Protein AF-A0A2E5JQ66-F1 (afdb_monomer)

pLDDT: mean 85.71, std 15.96, range [45.19, 98.12]

Secondary structure (DSSP, 8-state):
------------------SEEEEEEETTEEEEEE-PPPEEEEEETTEEEEEESSSEE---TTSB--EE--------TT----------------S--BPBP--HHHHS--

Sequence (110 aa):
MRNKILISGFCLFNLLVAQFTLQEESNNQTVIQFYHSEVSFESQGEYTKLIPSKGGTTADYGQPELPLFSTLIQVSQDKEY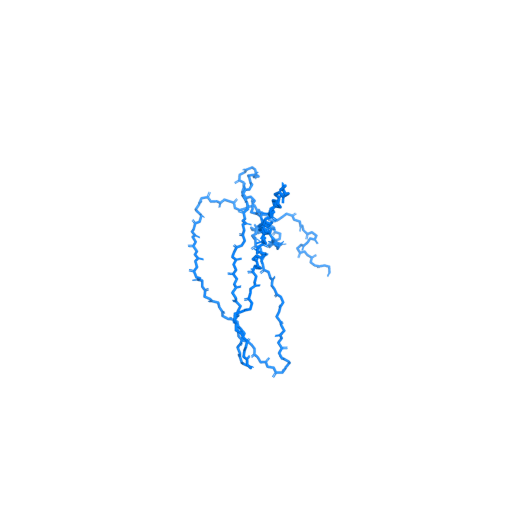SVSYNVLSSHIIDDIKVFPFQNKDKTEAP

Mean predicted aligned error: 9.06 Å

Foldseek 3Di:
DDDDDPPPDPPPPPPPDDQKDFPDDDPADTDIDGDQADWDWDDDDLAIETHGPDAAWDAAAQAFTHGDDDDDDDDDPPDDDDDDDDDPDDDDDPPHHGDGHHDPCRNDDD

Solvent-accessible surface area (backbone atoms only — not comparable to full-atom values): 7663 Å² total; per-residue (Å²): 138,83,84,79,81,79,80,79,79,78,78,79,71,78,77,80,79,64,51,66,37,84,74,45,82,55,102,89,49,75,42,71,48,74,50,87,73,64,65,50,80,43,82,58,84,90,23,37,37,57,46,48,78,64,76,48,57,46,50,52,61,71,36,63,31,40,70,37,81,86,83,89,79,93,75,73,80,100,66,89,85,84,90,84,87,79,86,89,79,87,87,86,83,77,99,71,45,59,30,52,23,79,53,56,80,71,44,52,76,131

Radius of gyration: 21.76 Å; Cα contacts (8 Å, |Δi|>4): 119; chains: 1; bounding box: 37×76×43 Å

Structure (mmCIF, N/CA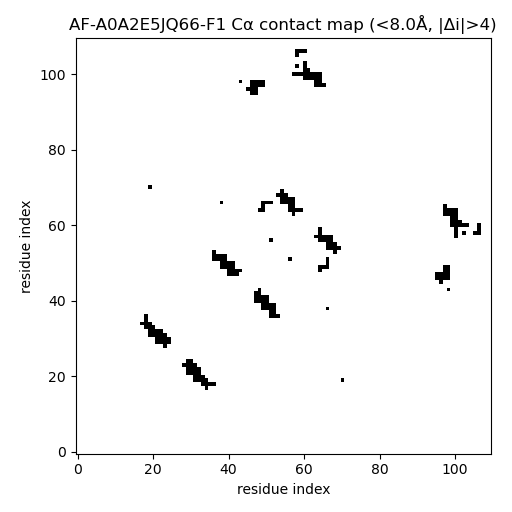/C/O backbone):
data_AF-A0A2E5JQ66-F1
#
_entry.id   AF-A0A2E5JQ66-F1
#
loop_
_atom_site.group_PDB
_atom_site.id
_atom_site.type_symbol
_atom_site.label_atom_id
_atom_site.label_alt_id
_atom_site.label_comp_id
_atom_site.label_asym_id
_atom_site.label_entity_id
_atom_site.label_seq_id
_atom_site.pdbx_PDB_ins_code
_atom_site.Cartn_x
_atom_site.Cartn_y
_atom_site.Cartn_z
_atom_site.occupancy
_atom_site.B_iso_or_equiv
_atom_site.auth_seq_id
_atom_site.auth_comp_id
_atom_site.auth_asym_id
_atom_site.auth_atom_id
_atom_site.pdbx_PDB_model_num
ATOM 1 N N . MET A 1 1 ? 3.361 63.754 14.707 1.00 45.19 1 MET A N 1
ATOM 2 C CA . MET A 1 1 ? 2.383 62.718 14.298 1.00 45.19 1 MET A CA 1
ATOM 3 C C . MET A 1 1 ? 3.149 61.440 13.992 1.00 45.19 1 MET A C 1
ATOM 5 O O . MET A 1 1 ? 4.006 61.468 13.122 1.00 45.19 1 MET A O 1
ATOM 9 N N . ARG A 1 2 ? 2.951 60.370 14.772 1.00 46.59 2 ARG A N 1
ATOM 10 C CA . ARG A 1 2 ? 3.728 59.121 14.673 1.00 46.59 2 ARG A CA 1
ATOM 11 C C . ARG A 1 2 ? 2.852 58.046 14.029 1.00 46.59 2 ARG A C 1
ATOM 13 O O . ARG A 1 2 ? 1.979 57.504 14.700 1.00 46.59 2 ARG A O 1
ATOM 20 N N . ASN A 1 3 ? 3.064 57.789 12.737 1.00 48.25 3 ASN A N 1
ATOM 21 C CA . ASN A 1 3 ? 2.375 56.728 12.002 1.00 48.25 3 ASN A CA 1
ATOM 22 C C . ASN A 1 3 ? 2.771 55.370 12.582 1.00 48.25 3 ASN A C 1
ATOM 24 O O . ASN A 1 3 ? 3.939 54.984 12.543 1.00 48.25 3 ASN A O 1
ATOM 28 N N . LYS A 1 4 ? 1.794 54.649 13.131 1.00 52.25 4 LYS A N 1
ATOM 29 C CA . LYS A 1 4 ? 1.955 53.247 13.505 1.00 52.25 4 LYS A CA 1
ATOM 30 C C . LYS A 1 4 ? 1.642 52.411 12.267 1.00 52.25 4 LYS A C 1
ATOM 32 O O . LYS A 1 4 ? 0.482 52.282 11.894 1.00 52.25 4 LYS A O 1
ATOM 37 N N . ILE A 1 5 ? 2.676 51.894 11.610 1.00 56.28 5 ILE A N 1
ATOM 38 C CA . ILE A 1 5 ? 2.520 50.886 10.558 1.00 56.28 5 ILE A CA 1
ATOM 39 C C . ILE A 1 5 ? 2.142 49.583 11.265 1.00 56.28 5 ILE A C 1
ATOM 41 O O . ILE A 1 5 ? 2.951 48.998 11.982 1.00 56.28 5 ILE A O 1
ATOM 45 N N . LEU A 1 6 ? 0.881 49.178 11.122 1.00 48.78 6 LEU A N 1
ATOM 46 C CA . LEU A 1 6 ? 0.374 47.905 11.614 1.00 48.78 6 LEU A CA 1
ATOM 47 C C . LEU A 1 6 ? 0.756 46.832 10.586 1.00 48.78 6 LEU A C 1
ATOM 49 O O . LEU A 1 6 ? 0.077 46.667 9.575 1.00 48.78 6 LEU A O 1
ATOM 53 N N . ILE A 1 7 ? 1.874 46.140 10.806 1.00 57.00 7 ILE A N 1
ATOM 54 C CA . ILE A 1 7 ? 2.234 44.967 10.001 1.00 57.00 7 ILE A CA 1
ATOM 55 C C . ILE A 1 7 ? 1.317 43.830 10.455 1.00 57.00 7 ILE A C 1
ATOM 57 O O . ILE A 1 7 ? 1.579 43.163 11.453 1.00 57.00 7 ILE A O 1
ATOM 61 N N . SER A 1 8 ? 0.197 43.661 9.753 1.00 51.69 8 SER A N 1
ATOM 62 C CA . SER A 1 8 ? -0.665 42.489 9.895 1.00 51.69 8 SER A CA 1
ATOM 63 C C . SER A 1 8 ? 0.080 41.289 9.314 1.00 51.69 8 SER A C 1
ATOM 65 O O . SER A 1 8 ? 0.155 41.116 8.097 1.00 51.69 8 SER A O 1
ATOM 67 N N . GLY A 1 9 ? 0.727 40.512 10.181 1.00 54.88 9 GLY A N 1
ATOM 68 C CA . GLY A 1 9 ? 1.393 39.275 9.796 1.00 54.88 9 GLY A CA 1
ATOM 69 C C . GLY A 1 9 ? 0.360 38.237 9.370 1.00 54.88 9 GLY A C 1
ATOM 70 O O . GLY A 1 9 ? -0.322 37.654 10.209 1.00 54.88 9 GLY A O 1
ATOM 71 N N . PHE A 1 10 ? 0.250 37.999 8.065 1.00 57.53 10 PHE A N 1
ATOM 72 C CA . PHE A 1 10 ? -0.510 36.881 7.518 1.00 57.53 10 PHE A CA 1
ATOM 73 C C . PHE A 1 10 ? 0.302 35.599 7.754 1.00 57.53 10 PHE A C 1
ATOM 75 O O . PHE A 1 10 ? 1.186 35.254 6.970 1.00 57.53 10 PHE A O 1
ATOM 82 N N . CYS A 1 11 ? 0.060 34.921 8.880 1.00 50.34 11 CYS A N 1
ATOM 83 C CA . CYS A 1 11 ? 0.553 33.561 9.080 1.00 50.34 11 CYS A CA 1
ATOM 84 C C . CYS A 1 11 ? -0.163 32.649 8.080 1.00 50.34 11 CYS A C 1
ATOM 86 O O . CYS A 1 11 ? -1.294 32.228 8.316 1.00 50.34 11 CYS A O 1
ATOM 88 N N . LEU A 1 12 ? 0.506 32.332 6.971 1.00 50.47 12 LEU A N 1
ATOM 89 C CA . LEU A 1 12 ? 0.183 31.163 6.161 1.00 50.47 12 LEU A CA 1
ATOM 90 C C . LEU A 1 12 ? 0.474 29.930 7.022 1.00 50.47 12 LEU A C 1
ATOM 92 O O . LEU A 1 12 ? 1.577 29.385 7.009 1.00 50.47 12 LEU A O 1
ATOM 96 N N . PHE A 1 13 ? -0.503 29.523 7.831 1.00 51.59 13 PHE A N 1
ATOM 97 C CA . PHE A 1 13 ? -0.505 28.188 8.405 1.00 51.59 13 PHE A CA 1
ATOM 98 C C . PHE A 1 13 ? -0.582 27.230 7.219 1.00 51.59 13 PHE A C 1
ATOM 100 O O . PHE A 1 13 ? -1.631 27.087 6.593 1.00 51.59 13 PHE A O 1
ATOM 107 N N . ASN A 1 14 ? 0.544 26.607 6.874 1.00 47.72 14 ASN A N 1
ATOM 108 C CA . ASN A 1 14 ? 0.522 25.413 6.048 1.00 47.72 14 ASN A CA 1
ATOM 109 C C . ASN A 1 14 ? -0.312 24.391 6.826 1.00 47.72 14 ASN A C 1
ATOM 111 O O . ASN A 1 14 ? 0.164 23.812 7.803 1.00 47.72 14 ASN A O 1
ATOM 115 N N . LEU A 1 15 ? -1.587 24.248 6.460 1.00 55.78 15 LEU A N 1
ATOM 116 C CA . LEU A 1 15 ? -2.444 23.194 6.977 1.00 55.78 15 LEU A CA 1
ATOM 117 C C . LEU A 1 15 ? -1.788 21.881 6.559 1.00 55.78 15 LEU A C 1
ATOM 119 O O . LEU A 1 15 ? -1.815 21.501 5.390 1.00 55.78 15 LEU A O 1
ATOM 123 N N . LEU A 1 16 ? -1.131 21.223 7.511 1.00 58.16 16 LEU A N 1
ATOM 124 C CA . LEU 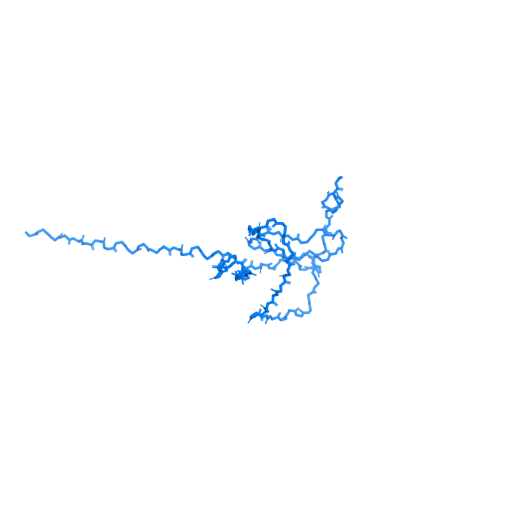A 1 16 ? -0.630 19.872 7.334 1.00 58.16 16 LEU A CA 1
ATOM 125 C C . LEU A 1 16 ? -1.843 18.974 7.082 1.00 58.16 16 LEU A C 1
ATOM 127 O O . LEU A 1 16 ? -2.548 18.595 8.013 1.00 58.16 16 LEU A O 1
ATOM 131 N N . VAL A 1 17 ? -2.105 18.656 5.815 1.00 65.56 17 VAL A N 1
ATOM 132 C CA . VAL A 1 17 ? -3.101 17.645 5.463 1.00 65.56 17 VAL A CA 1
ATOM 133 C C . VAL A 1 17 ? -2.512 16.286 5.840 1.00 65.56 17 VAL A C 1
ATOM 135 O O . VAL A 1 17 ? -1.494 15.845 5.293 1.00 65.56 17 VAL A O 1
ATOM 138 N N . ALA A 1 18 ? -3.117 15.644 6.838 1.00 82.44 18 ALA A N 1
ATOM 139 C CA . ALA A 1 18 ? -2.778 14.281 7.213 1.00 82.44 18 ALA A CA 1
ATOM 140 C C . ALA A 1 18 ? -3.247 13.308 6.121 1.00 82.44 18 ALA A C 1
ATOM 142 O O . ALA A 1 18 ? -4.295 13.496 5.509 1.00 82.44 18 ALA A O 1
ATOM 143 N N . GLN A 1 19 ? -2.456 12.261 5.877 1.00 90.50 19 GLN A N 1
ATOM 144 C CA . GLN A 1 19 ? -2.741 11.271 4.835 1.00 90.50 19 GLN A CA 1
ATOM 145 C C . GLN A 1 19 ? -3.938 10.376 5.192 1.00 90.50 19 GLN A C 1
ATOM 147 O O . GLN A 1 19 ? -4.685 9.956 4.316 1.00 90.50 19 GLN A O 1
ATOM 152 N N . PHE A 1 20 ? -4.126 10.110 6.483 1.00 93.00 20 PHE A N 1
ATOM 153 C CA . PHE A 1 20 ? -5.293 9.434 7.033 1.00 93.00 20 PHE A CA 1
ATOM 154 C C . PHE A 1 20 ? -5.968 10.383 8.019 1.00 93.00 20 PHE A C 1
ATOM 156 O O . PHE A 1 20 ? -5.300 10.925 8.902 1.00 93.00 20 PHE A O 1
ATOM 163 N N . THR A 1 21 ? -7.271 10.593 7.872 1.00 93.25 21 THR A N 1
ATOM 164 C CA . THR A 1 21 ? -8.064 11.435 8.771 1.00 93.25 21 THR A CA 1
ATOM 165 C C . THR A 1 21 ? -9.271 10.669 9.285 1.00 93.25 21 THR A C 1
ATOM 167 O O . THR A 1 21 ? -9.981 10.012 8.524 1.00 93.25 21 THR A O 1
ATOM 170 N N . LEU A 1 22 ? -9.503 10.755 10.592 1.00 93.50 22 LEU A N 1
ATOM 171 C CA . LEU A 1 22 ? -10.727 10.257 11.204 1.00 93.50 22 LEU A CA 1
ATOM 172 C C . LEU A 1 22 ? -11.882 11.176 10.794 1.00 93.50 22 LEU A C 1
ATOM 174 O O . LEU A 1 22 ? -11.822 12.379 11.044 1.00 93.50 22 LEU A O 1
ATOM 178 N N . GLN A 1 23 ? -12.895 10.614 10.142 1.00 93.12 23 GLN A N 1
ATOM 179 C CA . GLN A 1 23 ? -14.102 11.341 9.740 1.00 93.12 23 GLN A CA 1
ATOM 180 C C . GLN A 1 23 ? -15.230 11.124 10.745 1.00 93.12 23 GLN A C 1
ATOM 182 O O . GLN A 1 23 ? -15.914 12.070 11.124 1.00 93.12 23 GLN A O 1
ATOM 187 N N . GLU A 1 24 ? -15.398 9.882 11.196 1.00 92.19 24 GLU A N 1
ATOM 188 C CA . GLU A 1 24 ? -16.446 9.503 12.135 1.00 92.19 24 GLU A CA 1
ATOM 189 C C . GLU A 1 24 ? -15.960 8.380 13.049 1.00 92.19 24 GLU A C 1
ATOM 191 O O . GLU A 1 24 ? -15.273 7.453 12.612 1.00 92.19 24 GLU A O 1
ATOM 196 N N . GLU A 1 25 ? -16.353 8.453 14.314 1.00 90.56 25 GLU A N 1
ATOM 197 C CA . GLU A 1 25 ? -16.180 7.385 15.286 1.00 90.56 25 GLU A CA 1
ATOM 198 C C . GLU A 1 25 ? -17.483 7.211 16.065 1.00 90.56 25 GLU A C 1
ATOM 200 O O . GLU A 1 25 ? -17.995 8.144 16.686 1.00 90.56 25 GLU A O 1
ATOM 205 N N . SER A 1 26 ? -18.026 6.001 16.019 1.00 88.50 26 SER A N 1
ATOM 206 C CA . SER A 1 26 ? -19.170 5.566 16.810 1.00 88.50 26 SER A CA 1
ATOM 207 C C . SER A 1 26 ? -18.865 4.208 17.443 1.00 88.50 26 SER A C 1
ATOM 209 O O . SER A 1 26 ? -17.877 3.554 17.114 1.00 88.50 26 SER A O 1
ATOM 211 N N . ASN A 1 27 ? -19.741 3.734 18.330 1.00 82.25 27 ASN A N 1
ATOM 212 C CA . ASN A 1 27 ? -19.527 2.481 19.068 1.00 82.25 27 ASN A CA 1
ATOM 213 C C . ASN A 1 27 ? -19.296 1.242 18.176 1.00 82.25 27 ASN A C 1
ATOM 215 O O . ASN A 1 27 ? -18.692 0.265 18.638 1.00 82.25 27 ASN A O 1
ATOM 219 N N . ASN A 1 28 ? -19.787 1.277 16.930 1.00 87.25 28 ASN A N 1
ATOM 220 C CA . ASN A 1 28 ? -19.775 0.145 16.000 1.00 87.25 28 ASN A CA 1
ATOM 221 C C . ASN A 1 28 ? -19.072 0.451 14.670 1.00 87.25 28 ASN A C 1
ATOM 223 O O . ASN A 1 28 ? -18.958 -0.447 13.838 1.00 87.25 28 ASN A O 1
ATOM 227 N N . GLN A 1 29 ? -18.638 1.691 14.437 1.00 91.31 29 GLN A N 1
ATOM 228 C CA . GLN A 1 29 ? -18.073 2.090 13.153 1.00 91.31 29 GLN A CA 1
ATOM 229 C C . GLN A 1 29 ? -17.005 3.163 13.332 1.00 91.31 29 GLN A C 1
ATOM 231 O O . GLN A 1 29 ? -17.216 4.164 14.011 1.00 91.31 29 GLN A O 1
ATOM 236 N N . THR A 1 30 ? -15.891 2.975 12.636 1.00 93.56 30 THR A N 1
ATOM 237 C CA . THR A 1 30 ? -14.843 3.980 12.478 1.00 93.56 30 THR A CA 1
ATOM 238 C C . THR A 1 30 ? -14.693 4.259 10.991 1.00 93.56 30 THR A C 1
ATOM 240 O O . THR A 1 30 ? -14.439 3.341 10.209 1.00 93.56 30 THR A O 1
ATOM 243 N N . VAL A 1 31 ? -14.866 5.517 10.587 1.00 95.12 31 VAL A N 1
ATOM 244 C CA . VAL A 1 31 ? -14.719 5.952 9.195 1.00 95.12 31 VAL A CA 1
ATOM 245 C C . VAL A 1 31 ? -13.433 6.749 9.066 1.00 95.12 31 VAL A C 1
ATOM 247 O O . VAL A 1 31 ? -13.265 7.803 9.681 1.00 95.12 31 VAL A O 1
ATOM 250 N N . ILE A 1 32 ? -12.525 6.243 8.237 1.00 95.56 32 ILE A N 1
ATOM 251 C CA . ILE A 1 32 ? -11.235 6.867 7.959 1.00 95.56 32 ILE A CA 1
ATOM 252 C C . ILE A 1 32 ? -11.208 7.265 6.499 1.00 95.56 32 ILE A C 1
ATOM 254 O O . ILE A 1 32 ? -11.473 6.447 5.617 1.00 95.56 32 ILE A O 1
ATOM 258 N N . GLN A 1 33 ? -10.844 8.517 6.249 1.00 95.56 33 GLN A N 1
ATOM 259 C CA . GLN A 1 33 ? -10.557 8.975 4.906 1.00 95.56 33 GLN A CA 1
ATOM 260 C C . GLN A 1 33 ? -9.060 8.933 4.647 1.00 95.56 33 GLN A C 1
ATOM 262 O O . GLN A 1 33 ? -8.256 9.461 5.414 1.00 95.56 33 GLN A O 1
ATOM 267 N N . PHE A 1 34 ? -8.704 8.297 3.538 1.00 93.94 34 PHE A N 1
ATOM 268 C CA . PHE A 1 34 ? -7.351 8.254 3.019 1.00 93.94 34 PHE A CA 1
ATOM 269 C C . PHE A 1 34 ? -7.226 9.229 1.847 1.00 93.94 34 PHE A C 1
ATOM 271 O O . PHE A 1 34 ? -8.007 9.175 0.895 1.00 93.94 34 PHE A O 1
ATOM 278 N N . TYR A 1 35 ? -6.230 10.104 1.925 1.00 92.06 35 TYR A N 1
ATOM 279 C CA . TYR A 1 35 ? -5.824 10.988 0.843 1.00 92.06 35 TYR A CA 1
ATOM 280 C C . TYR A 1 35 ? -4.521 10.461 0.254 1.00 92.06 35 TYR A C 1
ATOM 282 O O . TYR A 1 35 ? -3.500 10.413 0.940 1.00 92.06 35 TYR A O 1
ATOM 290 N N . HIS A 1 36 ? -4.562 10.060 -1.017 1.00 88.94 36 HIS A N 1
ATOM 291 C CA . HIS A 1 36 ? -3.384 9.567 -1.722 1.00 88.94 36 HIS A CA 1
ATOM 292 C C . HIS A 1 36 ? -2.307 10.658 -1.780 1.00 88.94 36 HIS A C 1
ATOM 294 O O . HIS A 1 36 ? -2.581 11.789 -2.187 1.00 88.94 36 HIS A O 1
ATOM 300 N N . SER A 1 37 ? -1.092 10.329 -1.343 1.00 86.75 37 SER A N 1
ATOM 301 C CA . SER A 1 37 ? 0.043 11.250 -1.360 1.00 86.75 37 SER A CA 1
ATOM 302 C C . SER A 1 37 ? 0.730 11.263 -2.727 1.00 86.75 37 SER A C 1
ATOM 304 O O . SER A 1 37 ? 0.453 10.439 -3.596 1.00 86.75 37 SER A O 1
ATOM 306 N N . GLU A 1 38 ? 1.604 12.240 -2.953 1.00 90.25 38 GLU A N 1
ATOM 307 C CA . GLU A 1 38 ? 2.371 12.309 -4.194 1.00 90.25 38 GLU A CA 1
ATOM 308 C C . GLU A 1 38 ? 3.320 11.105 -4.301 1.00 90.25 38 GLU A C 1
ATOM 310 O O . GLU A 1 38 ? 3.977 10.734 -3.320 1.00 90.25 38 GLU A O 1
ATOM 315 N N . VAL A 1 39 ? 3.379 10.512 -5.494 1.00 94.00 39 VAL A N 1
ATOM 316 C CA . VAL A 1 39 ? 4.303 9.437 -5.868 1.00 94.00 39 VAL A CA 1
ATOM 317 C C . VAL A 1 39 ? 5.103 9.939 -7.061 1.00 94.00 39 VAL A C 1
ATOM 319 O O . VAL A 1 39 ? 4.517 10.264 -8.095 1.00 94.00 39 VAL A O 1
ATOM 322 N N . SER A 1 40 ? 6.423 10.028 -6.920 1.00 95.88 40 SER A N 1
ATOM 323 C CA . SER A 1 40 ? 7.306 10.357 -8.036 1.00 95.88 40 SER A CA 1
ATOM 324 C C . SER A 1 40 ? 7.695 9.098 -8.811 1.00 95.88 40 SER A C 1
ATOM 326 O O . SER A 1 40 ? 7.666 7.979 -8.295 1.00 95.88 40 SER A O 1
ATOM 328 N N . PHE A 1 41 ? 8.036 9.294 -10.082 1.00 96.06 41 PHE A N 1
ATOM 329 C CA . PHE A 1 41 ? 8.380 8.234 -11.021 1.00 96.06 41 PHE A CA 1
ATOM 330 C C . PHE A 1 41 ? 9.817 8.457 -11.477 1.00 96.06 41 PHE A C 1
ATOM 332 O O . PHE A 1 41 ? 10.120 9.473 -12.104 1.00 96.06 41 PHE A O 1
ATOM 339 N N . GLU A 1 42 ? 10.699 7.512 -11.171 1.00 96.81 42 GLU A N 1
ATOM 340 C CA . GLU A 1 42 ? 12.099 7.558 -11.591 1.00 96.81 42 GLU A CA 1
ATOM 341 C C . GLU A 1 42 ? 12.398 6.423 -12.571 1.00 96.81 42 GLU A C 1
ATOM 343 O O . GLU A 1 42 ? 12.015 5.273 -12.356 1.00 96.81 42 GLU A O 1
ATOM 348 N N . SER A 1 43 ? 13.086 6.736 -13.670 1.00 96.56 43 SER A N 1
ATOM 349 C CA . SER A 1 43 ? 13.526 5.714 -14.620 1.00 96.56 43 SER A CA 1
ATOM 350 C C . SER A 1 43 ? 14.737 4.965 -14.070 1.00 96.56 43 SER A C 1
ATOM 352 O O . SER A 1 43 ? 15.719 5.572 -13.642 1.00 96.56 43 SER A O 1
ATOM 354 N N . GLN A 1 44 ? 14.678 3.636 -14.128 1.00 95.75 44 GLN A N 1
ATOM 355 C CA . GLN A 1 44 ? 15.769 2.741 -13.772 1.00 95.75 44 GLN A CA 1
ATOM 356 C C . GLN A 1 44 ? 15.944 1.689 -14.876 1.00 95.75 44 GLN A C 1
ATOM 358 O O . GLN A 1 44 ? 15.444 0.564 -14.798 1.00 95.75 44 GLN A O 1
ATOM 363 N N . GLY A 1 45 ? 16.651 2.081 -15.939 1.00 94.94 45 GLY A N 1
ATOM 364 C CA . GLY A 1 45 ? 16.757 1.290 -17.166 1.00 94.94 45 GLY A CA 1
ATOM 365 C C . GLY A 1 45 ? 15.391 1.142 -17.836 1.00 94.94 45 GLY A C 1
ATOM 366 O O . GLY A 1 45 ? 14.689 2.127 -18.036 1.00 94.94 45 GLY A O 1
ATOM 367 N N . GLU A 1 46 ? 15.000 -0.097 -18.129 1.00 96.12 46 GLU A N 1
ATOM 368 C CA . GLU A 1 46 ? 13.691 -0.435 -18.712 1.00 96.12 46 GLU A CA 1
ATOM 369 C C . GLU A 1 46 ? 12.532 -0.379 -17.703 1.00 96.12 46 GLU A C 1
ATOM 371 O O . GLU A 1 46 ? 11.382 -0.603 -18.080 1.00 96.12 46 GLU A O 1
ATOM 376 N N . TYR A 1 47 ? 12.826 -0.142 -16.423 1.00 98.06 47 TYR A N 1
ATOM 377 C CA . TYR A 1 47 ? 11.839 -0.111 -15.351 1.00 98.06 47 TYR A CA 1
ATOM 378 C C . TYR A 1 47 ? 11.554 1.314 -14.878 1.00 98.06 47 TYR A C 1
ATOM 380 O O . TYR A 1 47 ? 12.361 2.233 -15.030 1.00 98.06 47 TYR A O 1
ATOM 388 N N . THR A 1 48 ? 10.408 1.477 -14.232 1.00 98.12 48 THR A N 1
ATOM 389 C CA . THR A 1 48 ? 9.989 2.694 -13.546 1.00 98.12 48 THR A CA 1
ATOM 390 C C . THR A 1 48 ? 9.853 2.407 -12.060 1.00 98.12 48 THR A C 1
ATOM 392 O O . THR A 1 48 ? 9.079 1.539 -11.651 1.00 98.12 48 THR A O 1
ATOM 395 N N . LYS A 1 49 ? 10.610 3.134 -11.243 1.00 96.81 49 LYS A N 1
ATOM 396 C CA . LYS A 1 49 ? 10.524 3.070 -9.791 1.00 96.81 49 LYS A CA 1
ATOM 397 C C . LYS A 1 49 ? 9.507 4.087 -9.287 1.00 96.81 49 LYS A C 1
ATOM 399 O O . LYS A 1 49 ? 9.580 5.264 -9.636 1.00 96.81 49 LYS A O 1
ATOM 404 N N . LEU A 1 50 ? 8.575 3.616 -8.465 1.00 96.56 50 LEU A N 1
ATOM 405 C CA . LEU A 1 50 ? 7.559 4.436 -7.814 1.00 96.56 50 LEU A CA 1
ATOM 406 C C . LEU A 1 50 ? 8.066 4.839 -6.430 1.00 96.56 50 LEU A C 1
ATOM 408 O O . LEU A 1 50 ? 8.310 3.977 -5.586 1.00 96.56 50 LEU A O 1
ATOM 412 N N . ILE A 1 51 ? 8.242 6.136 -6.195 1.00 95.81 51 ILE A N 1
ATOM 413 C CA . ILE A 1 51 ? 8.806 6.657 -4.949 1.00 95.81 51 ILE A CA 1
ATOM 414 C C . ILE A 1 51 ? 7.720 7.454 -4.227 1.00 95.81 51 ILE A C 1
ATOM 416 O O . ILE A 1 51 ? 7.407 8.582 -4.616 1.00 95.81 51 ILE A O 1
ATOM 420 N N . PRO A 1 52 ? 7.096 6.881 -3.186 1.00 93.88 52 PRO A N 1
ATOM 421 C CA . PRO A 1 52 ? 6.083 7.596 -2.434 1.00 93.88 52 PRO A CA 1
ATOM 422 C C . PRO A 1 52 ? 6.722 8.676 -1.556 1.00 93.88 52 PRO A C 1
ATOM 424 O O . PRO A 1 52 ? 7.735 8.452 -0.896 1.00 93.88 52 PRO A O 1
ATOM 427 N N . SER A 1 53 ? 6.091 9.849 -1.496 1.00 92.00 53 SER A N 1
ATOM 428 C CA . SER A 1 53 ? 6.525 10.954 -0.622 1.00 92.00 53 SER A CA 1
ATOM 429 C C . SER A 1 53 ? 6.385 10.648 0.878 1.00 92.00 53 SER A C 1
ATOM 431 O O . SER A 1 53 ? 7.015 11.301 1.712 1.00 92.00 53 SER A O 1
ATOM 433 N N . LYS A 1 54 ? 5.542 9.672 1.237 1.00 88.50 54 LYS A N 1
ATOM 434 C CA . LYS A 1 54 ? 5.275 9.203 2.606 1.00 88.50 54 LYS A CA 1
ATOM 435 C C . LYS A 1 54 ? 5.023 7.697 2.597 1.00 88.50 54 LYS A C 1
ATOM 437 O O . LYS A 1 54 ? 4.520 7.172 1.618 1.00 88.50 54 LYS A O 1
ATOM 442 N N . GLY A 1 55 ? 5.264 7.013 3.711 1.00 87.12 55 GLY A N 1
ATOM 443 C CA . GLY A 1 55 ? 5.024 5.570 3.809 1.00 87.12 55 GLY A CA 1
ATOM 444 C C . GLY A 1 55 ? 6.198 4.743 3.287 1.00 87.12 55 GLY A C 1
ATOM 445 O O . GLY A 1 55 ? 7.349 5.158 3.422 1.00 87.12 55 GLY A O 1
ATOM 446 N N . GLY A 1 56 ? 5.903 3.558 2.756 1.00 92.31 56 GLY A N 1
ATOM 447 C CA . GLY A 1 56 ? 6.907 2.597 2.296 1.00 92.31 56 GLY A CA 1
ATOM 448 C C . GLY A 1 56 ? 6.517 1.945 0.977 1.00 92.31 56 GLY A C 1
ATOM 449 O O . GLY A 1 56 ? 5.672 2.458 0.248 1.00 92.31 56 GLY A O 1
ATOM 450 N N . THR A 1 57 ? 7.130 0.806 0.678 1.00 95.38 57 THR A N 1
ATOM 451 C CA . THR A 1 57 ? 6.852 0.017 -0.523 1.00 95.38 57 THR A CA 1
ATOM 452 C C . THR A 1 57 ? 6.638 -1.456 -0.181 1.00 95.38 57 THR A C 1
ATOM 454 O O . THR A 1 57 ? 7.048 -1.918 0.887 1.00 95.38 57 THR A O 1
ATOM 457 N N . THR A 1 58 ? 5.968 -2.199 -1.064 1.00 95.19 58 THR A N 1
ATOM 458 C CA . THR A 1 58 ? 5.926 -3.666 -0.996 1.00 95.19 58 THR A CA 1
ATOM 459 C C . THR A 1 58 ? 7.340 -4.237 -1.124 1.00 95.19 58 THR A C 1
ATOM 461 O O . THR A 1 58 ? 8.169 -3.712 -1.867 1.00 95.19 58 THR A O 1
ATOM 464 N N . ALA A 1 59 ? 7.625 -5.306 -0.379 1.00 93.94 59 ALA A N 1
ATOM 465 C CA . ALA A 1 59 ? 8.983 -5.822 -0.195 1.00 93.94 59 ALA A CA 1
ATOM 466 C C . ALA A 1 59 ? 9.125 -7.309 -0.560 1.00 93.94 59 ALA A C 1
ATOM 468 O O . ALA A 1 59 ? 10.029 -7.986 -0.074 1.00 93.94 59 ALA A O 1
ATOM 469 N N . ASP A 1 60 ? 8.252 -7.824 -1.424 1.00 93.88 60 ASP A N 1
ATOM 470 C CA . ASP A 1 60 ? 8.331 -9.204 -1.903 1.00 93.88 60 ASP A CA 1
ATOM 471 C C . ASP A 1 60 ? 9.391 -9.316 -3.005 1.00 93.88 60 ASP A C 1
ATOM 473 O O . ASP A 1 60 ? 9.281 -8.691 -4.062 1.00 93.88 60 ASP A O 1
ATOM 477 N N . TYR A 1 61 ? 10.444 -10.104 -2.768 1.00 95.06 61 TYR A N 1
ATOM 478 C CA . TYR A 1 61 ? 11.577 -10.212 -3.686 1.00 95.06 61 TYR A CA 1
ATOM 479 C C . TYR A 1 61 ? 11.149 -10.619 -5.102 1.00 95.0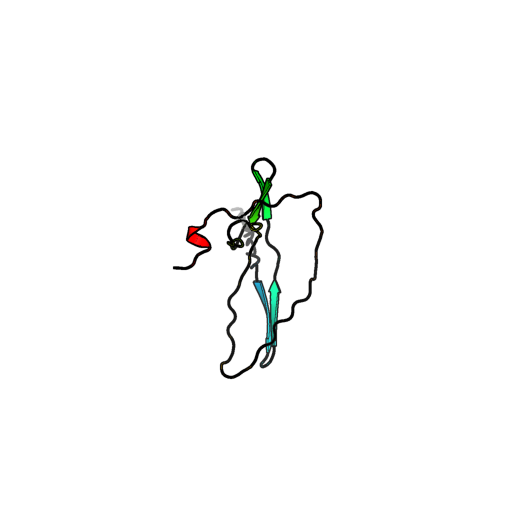6 61 TYR A C 1
ATOM 481 O O . TYR A 1 61 ? 10.462 -11.620 -5.311 1.00 95.06 61 TYR A O 1
ATOM 489 N N . GLY A 1 62 ? 11.599 -9.846 -6.090 1.00 95.50 62 GLY A N 1
ATOM 490 C CA . GLY A 1 62 ? 11.296 -10.052 -7.504 1.00 95.50 62 GLY A CA 1
ATOM 491 C C . GLY A 1 62 ? 9.892 -9.611 -7.931 1.00 95.50 62 GLY A C 1
ATOM 492 O O . GLY A 1 62 ? 9.639 -9.563 -9.134 1.00 95.50 62 GLY A O 1
ATOM 493 N N . GLN A 1 63 ? 9.003 -9.256 -6.997 1.00 96.31 63 GLN A N 1
ATOM 494 C CA . GLN A 1 63 ? 7.686 -8.695 -7.306 1.00 96.31 63 GLN A CA 1
ATOM 495 C C . GLN A 1 63 ? 7.774 -7.178 -7.519 1.00 96.31 63 GLN A C 1
ATOM 497 O O . GLN A 1 63 ? 8.716 -6.548 -7.031 1.00 96.31 63 GLN A O 1
ATOM 502 N N . PRO A 1 64 ? 6.810 -6.566 -8.229 1.00 97.44 64 PRO A N 1
ATOM 503 C CA . PRO A 1 64 ? 6.724 -5.115 -8.353 1.00 97.44 64 PRO A CA 1
ATOM 504 C C . PRO A 1 64 ? 6.790 -4.396 -6.995 1.00 97.44 64 PRO A C 1
ATOM 506 O O . PRO A 1 64 ? 6.019 -4.696 -6.081 1.00 97.44 64 PRO A O 1
ATOM 509 N N . GLU A 1 65 ? 7.698 -3.427 -6.880 1.00 97.12 65 GLU A N 1
ATOM 510 C CA . GLU A 1 65 ? 7.813 -2.531 -5.729 1.00 97.12 65 GLU A CA 1
ATOM 511 C C . GLU A 1 65 ? 6.755 -1.419 -5.853 1.00 97.12 65 GLU A C 1
ATOM 513 O O . GLU A 1 65 ? 6.887 -0.495 -6.659 1.00 97.12 65 GLU A O 1
ATOM 518 N N . LEU A 1 66 ? 5.675 -1.526 -5.077 1.00 96.62 66 LEU A N 1
ATOM 519 C CA . LEU A 1 66 ? 4.512 -0.637 -5.123 1.00 96.62 66 LEU A CA 1
ATOM 520 C C . LEU A 1 66 ? 4.429 0.229 -3.860 1.00 96.62 66 LEU A C 1
ATOM 522 O O . LEU A 1 66 ? 4.721 -0.278 -2.777 1.00 96.62 66 LEU A O 1
ATOM 526 N N . PRO A 1 67 ? 3.980 1.496 -3.951 1.00 95.75 67 PRO A N 1
ATOM 527 C CA . PRO A 1 67 ? 3.682 2.321 -2.786 1.00 95.75 67 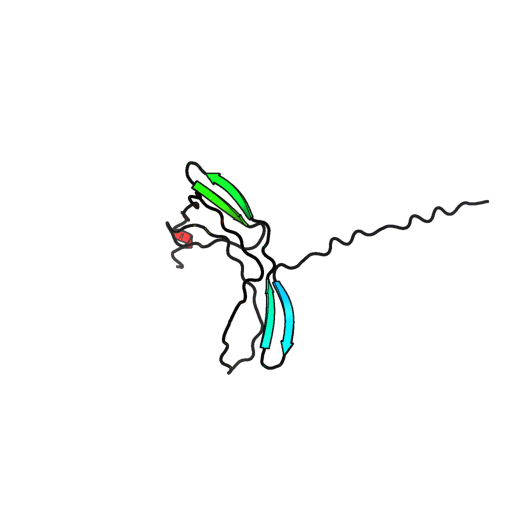PRO A CA 1
ATOM 528 C C . PRO A 1 67 ? 2.740 1.629 -1.797 1.00 95.75 67 PRO A C 1
ATOM 530 O O . PRO A 1 67 ? 1.689 1.110 -2.177 1.00 95.75 67 PRO A O 1
ATOM 533 N N . LEU A 1 68 ? 3.101 1.665 -0.517 1.00 94.00 68 LEU A N 1
ATOM 534 C CA . LEU A 1 68 ? 2.335 1.092 0.580 1.00 94.00 68 LEU A CA 1
ATOM 535 C C . LEU A 1 68 ? 2.107 2.142 1.668 1.00 94.00 68 LEU A C 1
ATOM 537 O O . LEU A 1 68 ? 3.031 2.802 2.152 1.00 94.00 68 LEU A O 1
ATOM 541 N N . PHE A 1 69 ? 0.852 2.247 2.092 1.00 92.69 69 PHE A N 1
ATOM 542 C CA . PHE A 1 69 ? 0.411 3.193 3.101 1.00 92.69 69 PHE A CA 1
ATOM 543 C C . PHE A 1 69 ? -0.355 2.465 4.200 1.00 92.69 69 PHE A C 1
ATOM 545 O O . PHE A 1 69 ? -1.257 1.680 3.920 1.00 92.69 69 PHE A O 1
ATOM 552 N N . SER A 1 70 ? -0.027 2.762 5.452 1.00 92.19 70 SER A N 1
ATOM 553 C CA . SER A 1 70 ? -0.647 2.137 6.617 1.00 92.19 70 SER A CA 1
ATOM 554 C C . SER A 1 70 ? -0.919 3.166 7.704 1.00 92.19 70 SER A C 1
ATOM 556 O O . SER A 1 70 ? -0.173 4.134 7.859 1.00 92.19 70 SER A O 1
ATOM 558 N N . THR A 1 71 ? -1.951 2.914 8.499 1.00 91.31 71 THR A N 1
ATOM 559 C CA . THR A 1 71 ? -2.237 3.654 9.727 1.00 91.31 71 THR A CA 1
ATOM 560 C C . THR A 1 71 ? -2.631 2.679 10.826 1.00 91.31 71 THR A C 1
ATOM 562 O O . THR A 1 71 ? -3.053 1.557 10.544 1.00 91.31 71 THR A O 1
ATOM 565 N N . LEU A 1 72 ? -2.490 3.108 12.075 1.00 92.31 72 LEU A N 1
ATOM 566 C CA . LEU A 1 72 ? -2.959 2.362 13.236 1.00 92.31 72 LEU A CA 1
ATOM 567 C C . LEU A 1 72 ? -4.300 2.928 13.685 1.00 92.31 72 LEU A C 1
ATOM 569 O O . LEU A 1 72 ? -4.500 4.143 13.690 1.00 92.31 72 LEU A O 1
ATOM 573 N N . ILE A 1 73 ? -5.203 2.032 14.066 1.00 89.81 73 ILE A N 1
ATOM 574 C CA . ILE A 1 73 ? -6.516 2.375 14.604 1.00 89.81 73 ILE A CA 1
ATOM 575 C C . ILE A 1 73 ? -6.682 1.688 15.951 1.00 89.81 73 ILE A C 1
ATOM 577 O O . ILE A 1 73 ? -6.257 0.545 16.129 1.00 89.81 73 ILE A O 1
ATOM 581 N N . GLN A 1 74 ? -7.279 2.388 16.908 1.00 87.62 74 GLN A N 1
ATOM 582 C CA . GLN A 1 74 ? -7.640 1.784 18.180 1.00 87.62 74 GLN A CA 1
ATOM 583 C C . GLN A 1 74 ? -8.971 1.051 18.016 1.00 87.62 74 GLN A C 1
ATOM 585 O O . GLN A 1 74 ? -9.933 1.608 17.498 1.00 87.62 74 GLN A O 1
ATOM 590 N N . VAL A 1 75 ? -9.022 -0.198 18.470 1.00 88.38 75 VAL A N 1
ATOM 591 C CA . VAL A 1 75 ? -10.221 -1.040 18.426 1.00 88.38 75 VAL A CA 1
ATOM 592 C C . VAL A 1 75 ? -10.497 -1.626 19.808 1.00 88.38 75 VAL A C 1
ATOM 594 O O . VAL A 1 75 ? -9.578 -1.816 2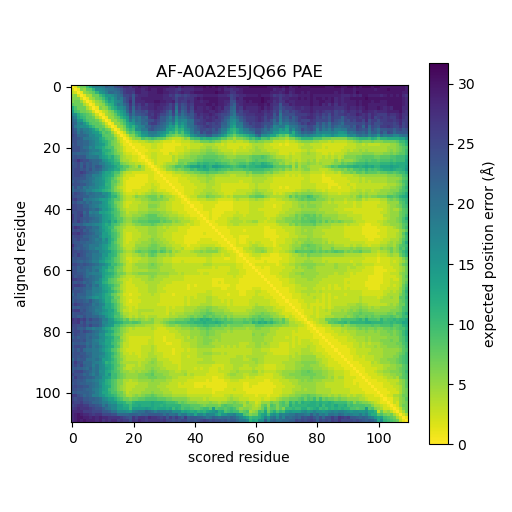0.607 1.00 88.38 75 VAL A O 1
ATOM 597 N N . SER A 1 76 ? -11.765 -1.900 20.120 1.00 89.56 76 SER A N 1
ATOM 598 C CA . SER A 1 76 ? -12.130 -2.626 21.342 1.00 89.56 76 SER A CA 1
ATOM 599 C C . SER A 1 76 ? -11.718 -4.098 21.244 1.00 89.56 76 SER A C 1
ATOM 601 O O . SER A 1 76 ? -11.823 -4.709 20.179 1.00 89.56 76 SER A O 1
ATOM 603 N N . GLN A 1 77 ? -11.308 -4.678 22.368 1.00 89.00 77 GLN A N 1
ATOM 604 C CA . GLN A 1 77 ? -11.114 -6.124 22.496 1.00 89.00 77 GLN A CA 1
ATOM 605 C C . GLN A 1 77 ? -12.466 -6.864 22.413 1.00 89.00 77 GLN A C 1
ATOM 607 O O . GLN A 1 77 ? -13.522 -6.238 22.529 1.00 89.00 77 GLN A O 1
ATOM 612 N N . ASP A 1 78 ? -12.428 -8.179 22.178 1.00 90.25 78 ASP A N 1
ATOM 613 C CA . ASP A 1 78 ? -13.595 -9.086 22.166 1.00 90.25 78 ASP A CA 1
ATOM 614 C C . ASP A 1 78 ? -14.696 -8.753 21.142 1.00 90.25 78 ASP A C 1
ATOM 616 O O . ASP A 1 78 ? -15.868 -9.091 21.321 1.00 90.25 78 ASP A O 1
ATOM 620 N N . LYS A 1 79 ? -14.320 -8.100 20.040 1.00 90.19 79 LYS A N 1
ATOM 621 C CA . LYS A 1 79 ? -15.192 -7.841 18.891 1.00 90.19 79 LYS A CA 1
ATOM 622 C C . LYS A 1 79 ? -14.563 -8.380 17.612 1.00 90.19 79 LYS A C 1
ATOM 624 O O . LYS A 1 79 ? -13.342 -8.419 17.476 1.00 90.19 79 LYS A O 1
ATOM 629 N N . GLU A 1 80 ? -15.414 -8.745 16.664 1.00 92.75 80 GLU A N 1
ATOM 630 C CA . GLU A 1 80 ? -15.016 -9.039 15.291 1.00 92.75 80 GLU A CA 1
ATOM 631 C C . GLU A 1 80 ? -15.177 -7.781 14.432 1.00 92.75 80 GLU A C 1
ATOM 633 O O . GLU A 1 80 ? -16.149 -7.036 14.583 1.00 92.75 80 GLU A O 1
ATOM 638 N N . TYR A 1 81 ? -14.219 -7.539 13.539 1.00 91.25 81 TYR A N 1
ATOM 639 C CA . TYR A 1 81 ? -14.189 -6.353 12.690 1.00 91.25 81 TYR A CA 1
ATOM 640 C C . TYR A 1 81 ? -14.160 -6.753 11.222 1.00 91.25 81 TYR A C 1
ATOM 642 O O . TYR A 1 81 ? -13.380 -7.612 10.816 1.00 91.25 81 TYR A O 1
ATOM 650 N N . SER A 1 82 ? -14.967 -6.067 10.417 1.00 94.12 82 SER A N 1
ATOM 651 C CA . SER A 1 82 ? -14.880 -6.112 8.961 1.00 94.12 82 SER A CA 1
ATOM 652 C C . SER A 1 82 ? -14.367 -4.772 8.455 1.00 94.12 82 SER A C 1
ATOM 654 O O . SER A 1 82 ? -14.829 -3.718 8.896 1.00 94.12 82 SER A O 1
ATOM 656 N N . VAL A 1 83 ? -13.404 -4.812 7.537 1.00 93.69 83 VAL A N 1
ATOM 657 C CA . VAL A 1 83 ? -12.868 -3.619 6.883 1.00 93.69 83 VAL A CA 1
ATOM 658 C C . VAL A 1 83 ? -13.358 -3.603 5.445 1.00 93.69 83 VAL A C 1
ATOM 660 O O . VAL A 1 83 ? -13.089 -4.518 4.670 1.00 93.69 83 VAL A O 1
ATOM 663 N N . SER A 1 84 ? -14.056 -2.534 5.084 1.00 95.75 84 SER A N 1
ATOM 664 C CA . SER A 1 84 ? -14.489 -2.251 3.718 1.00 95.75 84 SER A CA 1
ATOM 665 C C . SER A 1 84 ? -13.981 -0.880 3.297 1.00 95.75 84 SER A C 1
ATOM 667 O O . SER A 1 84 ? -13.900 0.025 4.129 1.00 95.75 84 SER A O 1
ATOM 669 N N . TYR A 1 85 ? -13.701 -0.699 2.011 1.00 95.00 85 TYR A N 1
ATOM 670 C CA . TYR A 1 85 ? -13.284 0.587 1.463 1.00 95.00 85 TYR A CA 1
ATOM 671 C C . TYR A 1 85 ? -14.087 0.936 0.212 1.00 95.00 85 TYR A C 1
ATOM 673 O O . TYR A 1 85 ? -14.550 0.058 -0.513 1.00 95.00 85 TYR A O 1
ATOM 681 N N . ASN A 1 86 ? -14.217 2.237 -0.040 1.00 96.56 86 ASN A N 1
ATOM 682 C CA . ASN A 1 86 ? -14.802 2.782 -1.258 1.00 96.56 86 ASN A CA 1
ATOM 683 C C . ASN A 1 86 ? -13.750 3.641 -1.961 1.00 96.56 86 ASN A C 1
ATOM 685 O O . ASN A 1 86 ? -13.161 4.531 -1.346 1.00 96.56 86 ASN A O 1
ATOM 689 N N . VAL A 1 87 ? -13.516 3.380 -3.247 1.00 95.38 87 VAL A N 1
ATOM 690 C CA . VAL A 1 87 ? -12.592 4.177 -4.064 1.00 95.38 87 VAL A CA 1
ATOM 691 C C . VAL A 1 87 ? -13.318 5.435 -4.530 1.00 95.38 87 VAL A C 1
ATOM 693 O O . VAL A 1 87 ? -14.240 5.360 -5.336 1.00 95.38 87 VAL A O 1
ATOM 696 N N . LEU A 1 88 ? -12.911 6.593 -4.006 1.00 95.25 88 LEU A N 1
ATOM 697 C CA . LEU A 1 88 ? -13.519 7.884 -4.355 1.00 95.25 88 LEU A CA 1
ATOM 698 C C . LEU A 1 88 ? -12.951 8.478 -5.652 1.00 95.25 88 LEU A C 1
ATOM 700 O O . LEU A 1 88 ? -13.631 9.242 -6.329 1.00 95.25 88 LEU A O 1
ATOM 704 N N . SER A 1 89 ? -11.695 8.163 -5.974 1.00 94.50 89 SER A N 1
ATOM 705 C CA . SER A 1 89 ? -10.997 8.640 -7.168 1.00 94.50 89 SER A CA 1
ATOM 706 C C . SER A 1 89 ? -9.890 7.663 -7.557 1.00 94.50 89 SER A C 1
ATOM 708 O O . SER A 1 89 ? -9.190 7.140 -6.688 1.00 94.50 89 SER A O 1
ATOM 710 N N . SER A 1 90 ? -9.737 7.424 -8.858 1.00 94.31 90 SER A N 1
ATOM 711 C CA . SER A 1 90 ? -8.713 6.549 -9.432 1.00 94.31 90 SER A CA 1
ATOM 712 C C . SER A 1 90 ? -8.418 6.941 -10.875 1.00 94.31 90 SER A C 1
ATOM 714 O O . SER A 1 90 ? -9.274 7.497 -11.562 1.00 94.31 90 SER A O 1
ATOM 716 N N . HIS A 1 91 ? -7.234 6.581 -11.355 1.00 94.25 91 HIS A N 1
ATOM 717 C CA . HIS A 1 91 ? -6.867 6.646 -12.766 1.00 94.25 91 HIS A CA 1
ATOM 718 C C . HIS A 1 91 ? -5.984 5.444 -13.118 1.00 94.25 91 HIS A C 1
ATOM 720 O O . HIS A 1 91 ? -5.509 4.741 -12.225 1.00 94.25 91 HIS A O 1
ATOM 726 N N . ILE A 1 92 ? -5.794 5.207 -14.415 1.00 95.50 92 ILE A N 1
ATOM 727 C CA . ILE A 1 92 ? -4.964 4.122 -14.946 1.00 95.50 92 ILE A CA 1
ATOM 728 C C . ILE A 1 92 ? -3.698 4.732 -15.549 1.00 95.50 92 ILE A C 1
ATOM 730 O O . ILE A 1 92 ? -3.754 5.803 -16.155 1.00 95.50 92 ILE A O 1
ATOM 734 N N . ILE A 1 93 ? -2.569 4.053 -15.350 1.00 94.00 93 ILE A N 1
ATOM 735 C CA . ILE A 1 93 ? 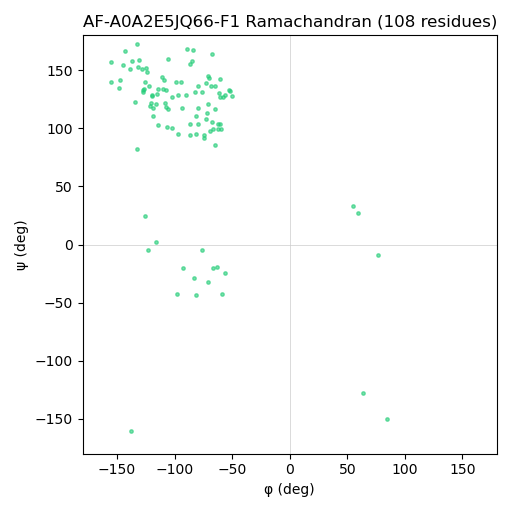-1.292 4.352 -15.998 1.00 94.00 93 ILE A CA 1
ATOM 736 C C . ILE A 1 93 ? -0.914 3.116 -16.809 1.00 94.00 93 ILE A C 1
ATOM 738 O O . ILE A 1 93 ? -0.623 2.066 -16.235 1.00 94.00 93 ILE A O 1
ATOM 742 N N . ASP A 1 94 ? -0.957 3.247 -18.129 1.00 95.62 94 ASP A N 1
ATOM 743 C CA . ASP A 1 94 ? -0.635 2.174 -19.067 1.00 95.62 94 ASP A CA 1
ATOM 744 C C . ASP A 1 94 ? 0.862 2.155 -19.423 1.00 95.62 94 ASP A C 1
ATOM 746 O O . ASP A 1 94 ? 1.609 3.086 -19.114 1.00 95.62 94 ASP A O 1
ATOM 750 N N . ASP A 1 95 ? 1.299 1.069 -20.068 1.00 95.44 95 ASP A N 1
ATOM 751 C CA . ASP A 1 95 ? 2.646 0.902 -20.639 1.00 95.44 95 ASP A CA 1
ATOM 752 C C . ASP A 1 95 ? 3.819 1.114 -19.659 1.00 95.44 95 ASP A C 1
ATOM 754 O O . ASP A 1 95 ? 4.913 1.537 -20.035 1.00 95.44 95 ASP A O 1
ATOM 758 N N . ILE A 1 96 ? 3.618 0.762 -18.386 1.00 95.69 96 ILE A N 1
ATOM 759 C CA . ILE A 1 96 ? 4.625 0.877 -17.327 1.00 95.69 96 ILE A CA 1
ATOM 760 C C . ILE A 1 96 ? 5.182 -0.492 -16.910 1.00 95.69 96 ILE A C 1
ATOM 762 O O . ILE A 1 96 ? 4.446 -1.436 -16.625 1.00 95.69 96 ILE A O 1
ATOM 766 N N . LYS A 1 97 ? 6.513 -0.595 -16.814 1.00 97.50 97 LYS A N 1
ATOM 767 C CA . LYS A 1 97 ? 7.205 -1.736 -16.192 1.00 97.50 97 LYS A CA 1
ATOM 768 C C . LYS A 1 97 ? 7.674 -1.330 -14.801 1.00 97.50 97 LYS A C 1
ATOM 770 O O . LYS A 1 97 ? 8.689 -0.655 -14.666 1.00 97.50 97 LYS A O 1
ATOM 775 N N . VAL A 1 98 ? 6.946 -1.719 -13.761 1.00 97.81 98 VAL A N 1
ATOM 776 C CA . VAL A 1 98 ? 7.291 -1.338 -12.382 1.00 97.81 98 VAL A CA 1
ATOM 777 C C . VAL A 1 98 ? 8.581 -2.029 -11.936 1.00 97.81 98 VAL A C 1
ATOM 779 O O . VAL A 1 98 ? 8.775 -3.219 -12.189 1.00 97.81 98 VAL A O 1
ATOM 782 N N . PHE A 1 99 ? 9.466 -1.276 -11.280 1.00 98.12 99 PHE A N 1
ATOM 783 C CA . PHE A 1 99 ? 10.724 -1.791 -10.747 1.00 98.12 99 PHE A CA 1
ATOM 784 C C . PHE A 1 99 ? 10.472 -2.949 -9.763 1.00 98.12 99 PHE A C 1
ATOM 786 O O . PHE A 1 99 ? 9.684 -2.787 -8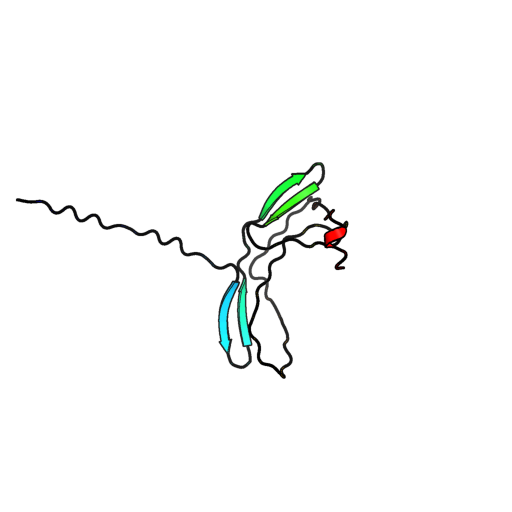.831 1.00 98.12 99 PHE A O 1
ATOM 793 N N . PRO A 1 100 ? 11.110 -4.119 -9.943 1.00 97.31 100 PRO A N 1
ATOM 794 C CA . PRO A 1 100 ? 10.938 -5.243 -9.032 1.00 97.31 100 PRO A CA 1
ATOM 795 C C . PRO A 1 100 ? 11.780 -5.059 -7.768 1.00 97.31 100 PRO A C 1
ATOM 797 O O . PRO A 1 100 ? 12.966 -4.743 -7.862 1.00 97.31 100 PRO A O 1
ATOM 800 N N . PHE A 1 101 ? 11.228 -5.343 -6.592 1.00 96.44 101 PHE A N 1
ATOM 801 C CA . PHE A 1 101 ? 11.960 -5.265 -5.329 1.00 96.44 101 PHE A CA 1
ATOM 802 C C . PHE A 1 101 ? 13.153 -6.242 -5.303 1.00 96.44 101 PHE A C 1
ATOM 804 O O . PHE A 1 101 ? 13.008 -7.421 -5.621 1.00 96.44 101 PHE A O 1
ATOM 811 N N . GLN A 1 102 ? 14.348 -5.763 -4.929 1.00 94.31 102 GLN A N 1
ATOM 812 C CA . GLN A 1 102 ? 15.607 -6.526 -5.056 1.00 94.31 102 GLN A CA 1
ATOM 813 C C . GLN A 1 102 ? 16.305 -6.869 -3.727 1.00 94.31 102 GLN A C 1
ATOM 815 O O . GLN A 1 102 ? 17.385 -7.459 -3.749 1.00 94.31 102 GLN A O 1
ATOM 820 N N . ASN A 1 103 ? 15.750 -6.512 -2.566 1.00 91.50 103 ASN A N 1
ATOM 821 C CA . ASN A 1 103 ? 16.422 -6.756 -1.286 1.00 91.50 103 ASN A CA 1
ATOM 822 C C . ASN A 1 103 ? 15.919 -8.048 -0.617 1.00 91.50 103 ASN A C 1
ATOM 824 O O . ASN A 1 103 ? 14.932 -8.019 0.107 1.00 91.50 103 ASN A O 1
ATOM 828 N N . LYS A 1 104 ? 16.622 -9.167 -0.834 1.00 86.94 104 LYS A N 1
ATOM 829 C CA . LYS A 1 104 ? 16.253 -10.480 -0.269 1.00 86.94 104 LYS A CA 1
ATOM 830 C C . LYS A 1 104 ? 16.183 -10.484 1.257 1.00 86.94 104 LYS A C 1
ATOM 832 O O . LYS A 1 104 ? 15.216 -10.990 1.813 1.00 86.94 104 LYS A O 1
ATOM 837 N N . ASP A 1 105 ? 17.150 -9.842 1.908 1.00 87.38 105 ASP A N 1
ATOM 838 C CA . ASP A 1 105 ? 17.255 -9.791 3.372 1.00 87.38 105 ASP A CA 1
ATOM 839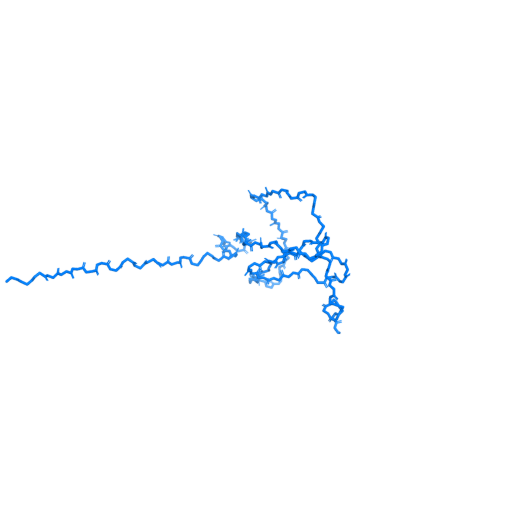 C C . ASP A 1 105 ? 16.064 -9.069 4.026 1.00 87.38 105 ASP A C 1
ATOM 841 O O . ASP A 1 105 ? 15.824 -9.209 5.220 1.00 87.38 105 ASP A O 1
ATOM 845 N N . LYS A 1 106 ? 15.323 -8.258 3.258 1.00 79.56 106 LYS A N 1
ATOM 846 C CA . LYS A 1 106 ? 14.102 -7.579 3.715 1.00 79.56 106 LYS A CA 1
ATOM 847 C C . LYS A 1 106 ? 12.818 -8.356 3.432 1.00 79.56 106 LYS A C 1
ATOM 849 O O . LYS A 1 106 ? 11.799 -8.047 4.041 1.00 79.56 106 LYS A O 1
ATOM 854 N N . THR A 1 107 ? 12.850 -9.296 2.493 1.00 75.69 107 THR A N 1
ATOM 855 C CA . THR A 1 107 ? 11.705 -10.152 2.155 1.00 75.69 107 THR A CA 1
ATOM 856 C C . THR A 1 107 ? 11.584 -11.306 3.139 1.00 75.69 107 THR A C 1
ATOM 858 O O . THR A 1 107 ? 10.493 -11.643 3.591 1.00 75.69 107 THR A O 1
ATOM 861 N N . GLU A 1 108 ? 12.713 -11.916 3.475 1.00 61.66 108 GLU A N 1
ATOM 862 C CA . GLU A 1 108 ? 12.782 -13.013 4.427 1.00 61.66 108 GLU A CA 1
ATOM 863 C C . GLU A 1 108 ? 12.907 -12.395 5.820 1.00 61.66 108 GLU A C 1
ATOM 865 O O . GLU A 1 108 ? 13.991 -12.005 6.248 1.00 61.66 108 GLU A O 1
ATOM 870 N N . ALA A 1 109 ? 11.778 -12.224 6.515 1.00 53.84 109 ALA A N 1
ATOM 871 C CA . ALA A 1 109 ? 11.834 -11.953 7.947 1.00 53.84 109 ALA A CA 1
ATOM 872 C C . ALA A 1 109 ? 12.695 -13.053 8.612 1.00 53.84 109 ALA A C 1
ATOM 874 O O . ALA A 1 109 ? 12.494 -14.225 8.279 1.00 53.84 109 ALA A O 1
ATOM 875 N N . PRO A 1 110 ? 13.659 -12.706 9.486 1.00 48.78 110 PRO A N 1
ATOM 876 C CA . PRO A 1 110 ? 14.424 -13.704 10.229 1.00 48.78 110 PRO A CA 1
ATOM 877 C C . PRO A 1 110 ? 13.536 -14.567 11.134 1.00 48.78 110 PRO A C 1
ATOM 879 O O . PRO A 1 110 ? 12.472 -14.074 11.580 1.00 48.78 110 PRO A O 1
#